Protein 9CP6 (pdb70)

InterPro domains:
  IPR000418 Ets domain [PF00178] (280-360)
  IPR000418 Ets domain [PR00454] (281-294)
  IPR000418 Ets domain [PR00454] (305-323)
  IPR000418 Ets domain [PR00454] (324-342)
  IPR000418 Ets domain [PR00454] (343-361)
  IPR000418 Ets domain [PS00345] (283-291)
  IPR000418 Ets domain [PS00346] (327-342)
  IPR000418 Ets domain [PS50061] (281-361)
  IPR000418 Ets domain [SM00413] (280-365)
  IPR003118 Pointed domain [PF02198] (115-197)
  IPR003118 Pointed domain [PS51433] (112-198)
  IPR003118 Pointed domain [SM00251] (114-198)
  IPR013761 Sterile alpha motif/pointed domain superfamily [G3DSA:1.10.150.50] (103-200)
  IPR013761 Sterile alpha motif/pointed domain superfamily [SSF47769] (99-197)
  IPR035573 Friend leukemia integration 1 transcription factor, pointed domain [cd08541] (114-204)
  IPR036388 Winged helix-like DNA-binding domain superfamily [G3DSA:1.10.10.10] (247-373)
  IPR036390 Winged helix DNA-binding domain superfamily [SSF46785] (278-413)
  IPR046328 ETS family [PTHR11849] (124-366)

Foldseek 3Di:
DDDDPLALVGALLVVLVSLAVDCVNVCQKYAPPDQQKIAGNNLQVSQVVNCVSNVPPPRGSVNVVVSQVVCCVQQQKDADPPDHRMIGGRVVSVVVVVD

Secondary structure (DSSP, 8-state):
----TT-TT--HHHHHHHHHT-GGGTTT-EE-SSTTEEE-SSHHHHHHHHHHHHT-TT--HHHHHHHHHHTGGGTSEEEPTTSSSEEEE-HHHHHHHT-

Nearest PDB structures (foldseek):
  4irh-assembly1_A-2  TM=1.005E+00  e=1.582E-19  Homo sapiens
  4irg-assembly1_A-2  TM=1.003E+00  e=1.115E-18  Homo sapiens
  5ybc-assembly1_C  TM=9.728E-01  e=7.006E-16  Homo sapiens
  2ypr-assembly1_A  TM=9.386E-01  e=4.626E-15  Homo sapiens
  3wtz-assembly1_A  TM=9.427E-01  e=4.586E-12  Homo sapiens

Solvent-accessible surface area: 5986 Å² total; per-residue (Å²): 57,112,21,118,123,45,29,44,159,1,78,7,4,18,4,0,42,57,13,10,94,74,102,87,24,45,92,0,3,46,108,56,71,95,75,14,18,0,86,2,66,58,16,98,41,0,1,124,58,19,7,120,56,51,94,105,112,118,35,65,44,76,86,0,11,147,39,0,107,146,11,66,141,89,94,10,0,62,73,24,169,88,112,175,68,0,2,76,2,37,94,157,9,8,58,136,14,94,182

Radius of gyration: 12.59 Å; Cα contacts (8 Å, |Δi|>4): 14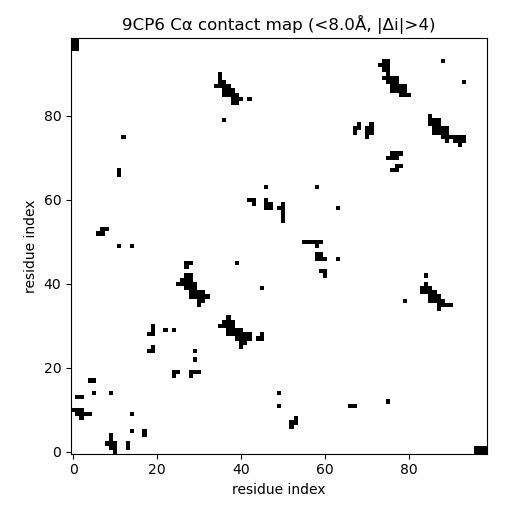2; chains: 1; bounding box: 33×31×29 Å

Organism: Homo sapiens (NCBI:txid9606)

Structure (mmCIF, N/CA/C/O backbone):
data_9CP6
#
_entry.id   9CP6
#
_cell.length_a   44.584
_cell.length_b   44.584
_cell.length_c   175.704
_cell.angle_alpha   90.00
_cell.angle_beta   90.00
_cell.angle_gamma   120.00
#
_symmetry.space_group_name_H-M   'P 65 2 2'
#
loop_
_entity.id
_entity.type
_entity.pdbx_description
1 polymer 'Friend leukemia integration 1 transcription factor'
2 non-polymer 'SODIUM ION'
3 water water
#
loop_
_atom_site.group_PDB
_atom_site.id
_atom_site.type_symbol
_atom_site.label_atom_id
_atom_site.label_alt_id
_atom_site.label_comp_id
_atom_site.label_asym_id
_atom_site.label_entity_id
_atom_site.label_seq_id
_atom_site.pdbx_PDB_ins_code
_atom_site.Cartn_x
_atom_site.Cartn_y
_atom_site.Cartn_z
_atom_site.occupancy
_atom_site.B_iso_or_equiv
_atom_site.auth_seq_id
_atom_site.auth_comp_id
_atom_site.auth_asym_id
_atom_site.auth_atom_id
_atom_site.pdbx_PDB_model_num
ATOM 1 N N . ARG A 1 18 ? -10.288 -16.395 -17.025 1.00 41.31 272 ARG A N 1
ATOM 2 C CA . ARG A 1 18 ? -11.761 -16.633 -17.025 1.00 39.82 272 ARG A CA 1
ATOM 3 C C . ARG A 1 18 ? -12.382 -16.001 -15.771 1.00 38.46 272 ARG A C 1
ATOM 4 O O . ARG A 1 18 ? -11.950 -16.353 -14.648 1.00 37.54 272 ARG A O 1
ATOM 5 N N . LEU A 1 19 ? -13.362 -15.114 -15.970 1.00 35.02 273 LEU A N 1
ATOM 6 C CA . LEU A 1 19 ? -14.045 -14.346 -14.895 1.00 34.36 273 LEU A CA 1
ATOM 7 C C . LEU A 1 19 ? -15.077 -15.228 -14.184 1.00 32.34 273 LEU A C 1
ATOM 8 O O . LEU A 1 19 ? -15.889 -15.884 -14.876 1.00 32.31 273 LEU A O 1
ATOM 13 N N . ALA A 1 20 ? -15.071 -15.200 -12.850 1.00 29.33 274 ALA A N 1
ATOM 14 C CA . ALA A 1 20 ? -16.025 -15.915 -11.975 1.00 27.99 274 ALA A CA 1
ATOM 15 C C . ALA A 1 20 ? -16.943 -14.900 -11.300 1.00 26.99 274 ALA A C 1
ATOM 16 O O . ALA A 1 20 ? -16.614 -13.704 -11.290 1.00 25.47 274 ALA A O 1
ATOM 18 N N . ASN A 1 21 ? -18.055 -15.368 -10.737 1.00 27.65 275 ASN A N 1
ATOM 19 C CA . ASN A 1 21 ? -18.953 -14.521 -9.918 1.00 29.34 275 ASN A CA 1
ATOM 20 C C . ASN A 1 21 ? -18.174 -14.073 -8.687 1.00 28.44 275 ASN A C 1
ATOM 21 O O . ASN A 1 21 ? -17.434 -14.858 -8.098 1.00 25.18 275 ASN A O 1
ATOM 26 N N . PRO A 1 22 ? -18.287 -12.792 -8.271 1.00 28.23 276 PRO A N 1
ATOM 27 C CA . PRO A 1 22 ? -17.594 -12.308 -7.080 1.00 27.56 276 PRO A CA 1
ATOM 28 C C . PRO A 1 22 ? -17.889 -13.162 -5.836 1.00 26.25 276 PRO A C 1
ATOM 29 O O . PRO A 1 22 ? -19.025 -13.549 -5.656 1.00 26.40 276 PRO A O 1
ATOM 33 N N . GLY A 1 23 ? -16.848 -13.473 -5.057 1.00 23.30 277 GLY A N 1
ATOM 34 C CA . GLY A 1 23 ? -16.940 -14.180 -3.772 1.00 21.16 277 GLY A CA 1
ATOM 35 C C . GLY A 1 23 ? -17.169 -15.668 -3.965 1.00 19.68 277 GLY A C 1
ATOM 36 O O . GLY A 1 23 ? -17.402 -16.341 -2.946 1.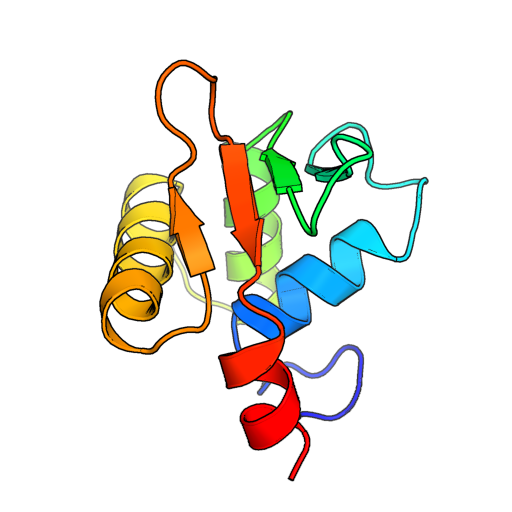00 20.66 277 GLY A O 1
ATOM 37 N N . SER A 1 24 ? -17.059 -16.171 -5.199 1.00 19.37 278 SER A N 1
ATOM 38 C CA . SER A 1 24 ? -17.360 -17.590 -5.528 1.00 20.01 278 SER A CA 1
ATOM 39 C C . SER A 1 24 ? -16.186 -18.508 -5.162 1.00 20.85 278 SER A C 1
ATOM 40 O O . SER A 1 24 ? -15.005 -18.055 -5.135 1.00 18.72 278 SER A O 1
ATOM 43 N N . GLY A 1 25 ? -16.506 -19.761 -4.832 1.00 19.21 279 GLY A N 1
ATOM 44 C CA . GLY A 1 25 ? -15.510 -20.828 -4.626 1.00 20.07 279 GLY A CA 1
ATOM 45 C C . GLY A 1 25 ? -14.796 -21.212 -5.911 1.00 20.23 279 GLY A C 1
ATOM 46 O O . GLY A 1 25 ? -13.664 -21.678 -5.805 1.00 21.62 279 GLY A O 1
ATOM 47 N N . GLN A 1 26 ? -15.406 -20.999 -7.082 1.00 20.69 280 GLN A N 1
ATOM 48 C CA . GLN A 1 26 ? -14.856 -21.376 -8.417 1.00 23.50 280 GLN A CA 1
ATOM 49 C C . GLN A 1 26 ? -13.871 -20.308 -8.917 1.00 22.12 280 GLN A C 1
ATOM 50 O O . GLN A 1 26 ? -13.297 -20.496 -9.987 1.00 23.41 280 GLN A O 1
ATOM 56 N N . ILE A 1 27 ? -13.658 -19.242 -8.149 1.00 20.59 281 ILE A N 1
ATOM 57 C CA . ILE A 1 27 ? -12.810 -18.084 -8.544 1.00 18.80 281 ILE A CA 1
ATOM 58 C C . ILE A 1 27 ? -11.370 -18.535 -8.819 1.00 18.16 281 ILE A C 1
ATOM 59 O O . ILE A 1 27 ? -10.876 -19.465 -8.146 1.00 17.62 281 ILE A O 1
ATOM 64 N N . GLN A 1 28 ? -10.705 -17.873 -9.767 1.00 17.62 282 GLN A N 1
ATOM 65 C CA . GLN A 1 28 ? -9.259 -18.071 -10.022 1.00 18.00 282 GLN A CA 1
ATOM 66 C C . GLN A 1 28 ? -8.450 -17.150 -9.106 1.00 15.84 282 GLN A C 1
ATOM 67 O O . GLN A 1 28 ? -8.993 -16.144 -8.639 1.00 15.72 282 GLN A O 1
ATOM 73 N N . LEU A 1 29 ? -7.201 -17.528 -8.853 1.00 14.72 283 LEU A N 1
ATOM 74 C CA . LEU A 1 29 ? -6.331 -16.831 -7.877 1.00 14.63 283 LEU A CA 1
ATOM 75 C C . LEU A 1 29 ? -6.201 -15.348 -8.247 1.00 14.32 283 LEU A C 1
ATOM 76 O O . LEU A 1 29 ? -6.288 -14.494 -7.348 1.00 13.26 283 LEU A O 1
ATOM 81 N N . TRP A 1 30 ? -6.004 -15.013 -9.521 1.00 15.10 284 TRP A N 1
ATOM 82 C CA . TRP A 1 30 ? -5.804 -13.593 -9.918 1.00 15.89 284 TRP A CA 1
ATOM 83 C C . TRP A 1 30 ? -7.026 -12.763 -9.509 1.00 15.42 284 TRP A C 1
ATOM 84 O O . TRP A 1 30 ? -6.860 -11.626 -9.021 1.00 16.04 284 TRP A O 1
ATOM 95 N N . GLN A 1 31 ? -8.235 -13.290 -9.698 1.00 14.93 285 GLN A N 1
ATOM 96 C CA . GLN A 1 31 ? -9.475 -12.548 -9.384 1.00 14.21 285 GLN A CA 1
ATOM 97 C C . GLN A 1 31 ? -9.643 -12.447 -7.866 1.00 13.24 285 GLN A C 1
ATOM 98 O O . GLN A 1 31 ? -10.111 -11.411 -7.379 1.00 12.70 285 GLN A O 1
ATOM 104 N N . PHE A 1 32 ? -9.290 -13.504 -7.149 1.00 12.53 286 PHE A N 1
ATOM 105 C CA . PHE A 1 32 ? -9.363 -13.533 -5.676 1.00 12.99 286 PHE A CA 1
ATOM 106 C C . PHE A 1 32 ? -8.462 -12.441 -5.103 1.00 12.36 286 PHE A C 1
ATOM 107 O O . PHE A 1 32 ? -8.883 -11.720 -4.184 1.00 12.44 286 PHE A O 1
ATOM 115 N N . LEU A 1 33 ? -7.259 -12.302 -5.646 1.00 12.73 287 LEU A N 1
ATOM 116 C CA . LEU A 1 33 ? -6.332 -11.253 -5.152 1.00 12.99 287 LEU A CA 1
ATOM 117 C C . LEU A 1 33 ? -6.921 -9.867 -5.433 1.00 12.62 287 LEU A C 1
ATOM 118 O O . LEU A 1 33 ? -6.873 -9.014 -4.534 1.00 11.41 287 LEU A O 1
ATOM 123 N N . LEU A 1 34 ? -7.492 -9.633 -6.623 1.00 12.62 288 LEU A N 1
ATOM 124 C CA . LEU A 1 34 ? -8.187 -8.350 -6.902 1.00 13.43 288 LEU A CA 1
ATOM 125 C C . LEU A 1 34 ? -9.328 -8.115 -5.901 1.00 13.44 288 LEU A C 1
ATOM 126 O O . LEU A 1 34 ? -9.542 -6.965 -5.459 1.00 13.46 288 LEU A O 1
ATOM 131 N N . GLU A 1 35 ? -10.065 -9.164 -5.551 1.00 13.69 289 GLU A N 1
ATOM 132 C CA . GLU A 1 35 ? -11.165 -9.081 -4.566 1.00 14.60 289 GLU A CA 1
ATOM 133 C C . GLU A 1 35 ? -10.601 -8.607 -3.215 1.00 13.25 289 GLU A C 1
ATOM 134 O O . GLU A 1 35 ? -11.184 -7.695 -2.609 1.00 13.95 289 GLU A O 1
ATOM 140 N N . LEU A 1 36 ? -9.481 -9.166 -2.760 1.00 13.01 290 LEU A N 1
ATOM 141 C CA . LEU A 1 36 ? -8.881 -8.762 -1.457 1.00 12.17 290 LEU A CA 1
ATOM 142 C C . LEU A 1 36 ? -8.402 -7.310 -1.564 1.00 12.07 290 LEU A C 1
ATOM 143 O O . LEU A 1 36 ? -8.646 -6.540 -0.645 1.00 12.26 290 LEU A O 1
ATOM 148 N N . LEU A 1 37 ? -7.773 -6.950 -2.683 1.00 11.77 291 LEU A N 1
ATOM 149 C CA . LEU A 1 37 ? -7.200 -5.594 -2.863 1.00 12.31 291 LEU A CA 1
ATOM 150 C C . LEU A 1 37 ? -8.314 -4.541 -2.954 1.00 13.49 291 LEU A C 1
ATOM 151 O O . LEU A 1 37 ? -8.044 -3.369 -2.619 1.00 14.25 291 LEU A O 1
ATOM 156 N N . SER A 1 38 ? -9.514 -4.911 -3.398 1.00 13.57 292 SER A N 1
ATOM 157 C CA . SER A 1 38 ? -10.637 -3.958 -3.614 1.00 15.14 292 SER A CA 1
ATOM 158 C C . SER A 1 38 ? -11.075 -3.348 -2.278 1.00 16.00 292 SER A C 1
ATOM 159 O O . SER A 1 38 ? -11.731 -2.289 -2.279 1.00 17.22 292 SER A O 1
ATOM 162 N N . ASP A 1 39 ? -10.781 -4.025 -1.167 1.00 15.72 293 ASP A N 1
ATOM 163 C CA . ASP A 1 39 ? -11.233 -3.589 0.172 1.00 16.81 293 ASP A CA 1
ATOM 164 C C . ASP A 1 39 ? -10.001 -3.199 0.985 1.00 15.75 293 ASP A C 1
ATOM 165 O O . ASP A 1 39 ? -9.225 -4.081 1.325 1.00 16.75 293 ASP A O 1
ATOM 170 N N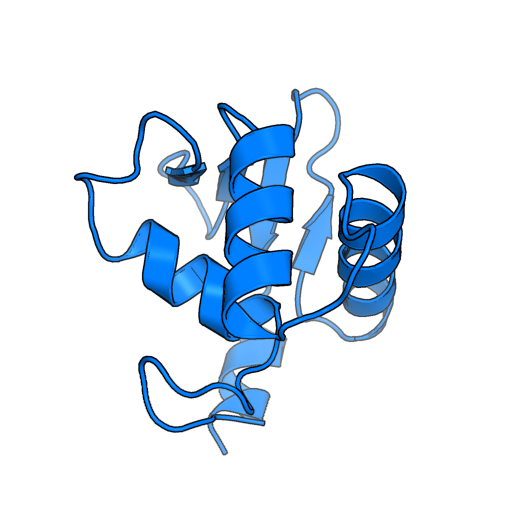 . SER A 1 40 ? -9.827 -1.907 1.275 1.00 14.86 294 SER A N 1
ATOM 171 C CA . SER A 1 40 ? -8.681 -1.371 2.043 1.00 15.18 294 SER A CA 1
ATOM 172 C C . SER A 1 40 ? -8.615 -2.034 3.428 1.00 14.66 294 SER A C 1
ATOM 173 O O . SER A 1 40 ? -7.517 -2.025 4.026 1.00 14.35 294 SER A O 1
ATOM 176 N N . ALA A 1 41 ? -9.722 -2.590 3.931 1.00 14.31 295 ALA A N 1
ATOM 177 C CA . ALA A 1 41 ? -9.766 -3.248 5.263 1.00 14.99 295 ALA A CA 1
ATOM 178 C C . ALA A 1 41 ? -8.807 -4.448 5.291 1.00 14.35 295 ALA A C 1
ATOM 179 O O . ALA A 1 41 ? -8.418 -4.859 6.387 1.00 14.90 295 ALA A O 1
ATOM 181 N N . ASN A 1 42 ? -8.386 -4.972 4.135 1.00 12.75 296 ASN A N 1
ATOM 182 C CA . ASN A 1 42 ? -7.497 -6.165 4.055 1.00 13.17 296 ASN A CA 1
ATOM 183 C C . ASN A 1 42 ? -6.018 -5.775 4.033 1.00 12.19 296 ASN A C 1
ATOM 184 O O . ASN A 1 42 ? -5.181 -6.672 3.857 1.00 11.38 296 ASN A O 1
ATOM 189 N N . ALA A 1 43 ? -5.655 -4.503 4.250 1.00 11.66 297 ALA A N 1
ATOM 190 C CA . ALA A 1 43 ? -4.274 -4.005 4.058 1.00 12.53 297 ALA A CA 1
ATOM 191 C C . ALA A 1 43 ? -3.270 -4.720 4.975 1.00 13.02 297 ALA A C 1
ATOM 192 O O . ALA A 1 43 ? -2.103 -4.798 4.613 1.00 13.68 297 ALA A O 1
ATOM 194 N N . SER A 1 44 ? -3.697 -5.270 6.121 1.00 13.89 298 SER A N 1
ATOM 195 C CA . SER A 1 44 ? -2.780 -6.023 7.009 1.00 15.38 298 SER A CA 1
ATOM 196 C C . SER A 1 44 ? -2.318 -7.325 6.338 1.00 15.09 298 SER A C 1
ATOM 197 O O . SER A 1 44 ? -1.339 -7.925 6.856 1.00 16.80 298 SER A O 1
ATOM 200 N N . CYS A 1 45 ? -2.928 -7.782 5.240 1.00 13.75 299 CYS A N 1
ATOM 201 C CA . CYS A 1 45 ? -2.368 -8.962 4.529 1.00 13.66 299 CYS A CA 1
ATOM 202 C C . CYS A 1 45 ? -2.012 -8.647 3.075 1.00 12.37 299 CYS A C 1
ATOM 203 O O . CYS A 1 45 ? -1.109 -9.288 2.569 1.00 12.71 299 CYS A O 1
ATOM 206 N N . ILE A 1 46 ? -2.687 -7.704 2.437 1.00 11.45 300 ILE A N 1
ATOM 207 C CA . ILE A 1 46 ? -2.402 -7.429 1.001 1.00 11.51 300 ILE A CA 1
ATOM 208 C C . ILE A 1 46 ? -2.827 -5.997 0.686 1.00 11.14 300 ILE A C 1
ATOM 209 O O . ILE A 1 46 ? -3.929 -5.571 1.077 1.00 13.12 300 ILE A O 1
ATOM 214 N N . THR A 1 47 ? -1.981 -5.280 -0.037 1.00 11.27 301 THR A N 1
ATOM 215 C CA . THR A 1 47 ? -2.211 -3.842 -0.275 1.00 11.92 301 THR A CA 1
ATOM 216 C C . THR A 1 47 ? -1.641 -3.434 -1.640 1.00 11.44 301 THR A C 1
ATOM 217 O O . THR A 1 47 ? -0.624 -3.955 -2.066 1.00 10.98 301 THR A O 1
ATOM 221 N N . TRP A 1 48 ? -2.302 -2.489 -2.295 1.00 12.23 302 TRP A N 1
ATOM 222 C CA . TRP A 1 48 ? -1.754 -1.843 -3.517 1.00 12.28 302 TRP A CA 1
ATOM 223 C C . TRP A 1 48 ? -0.460 -1.082 -3.192 1.00 13.10 302 TRP A C 1
ATOM 224 O O . TRP A 1 48 ? -0.407 -0.410 -2.140 1.00 12.32 302 TRP A O 1
ATOM 235 N N . GLU A 1 49 ? 0.505 -1.069 -4.108 1.00 13.76 303 GLU A N 1
ATOM 236 C CA . GLU A 1 49 ? 1.752 -0.283 -3.945 1.00 15.26 303 GLU A CA 1
ATOM 237 C C . GLU A 1 49 ? 1.550 1.152 -4.450 1.00 17.68 303 GLU A C 1
ATOM 238 O O . GLU A 1 49 ? 2.250 2.045 -3.928 1.00 19.45 303 GLU A O 1
ATOM 241 N N . GLY A 1 50 ? 0.610 1.373 -5.372 1.00 18.84 304 GLY A N 1
ATOM 242 C CA . GLY A 1 50 ? 0.216 2.721 -5.832 1.00 19.96 304 GLY A CA 1
ATOM 243 C C . GLY A 1 50 ? 0.521 2.943 -7.300 1.00 22.90 304 GLY A C 1
ATOM 244 O O . GLY A 1 50 ? -0.115 3.824 -7.902 1.00 23.84 304 GLY A O 1
ATOM 245 N N . THR A 1 51 ? 1.426 2.164 -7.892 1.00 24.91 305 THR A N 1
ATOM 246 C CA . THR A 1 51 ? 1.801 2.324 -9.320 1.00 29.18 305 THR A CA 1
ATOM 247 C C . THR A 1 51 ? 1.533 1.037 -10.104 1.00 31.07 305 THR A C 1
ATOM 248 O O . THR A 1 51 ? 1.898 -0.044 -9.611 1.00 30.59 305 THR A O 1
ATOM 252 N N . ASN A 1 52 ? 0.908 1.166 -11.278 1.00 31.46 306 ASN A N 1
ATOM 253 C CA . ASN A 1 52 ? 1.043 0.216 -12.417 1.00 30.79 306 ASN A CA 1
ATOM 254 C C . ASN A 1 52 ? 0.637 -1.218 -12.040 1.00 27.72 306 ASN A C 1
ATOM 255 O O . ASN A 1 52 ? 1.347 -2.156 -12.485 1.00 31.58 306 ASN A O 1
ATOM 257 N N . GLY A 1 53 ? -0.446 -1.397 -11.284 1.00 25.84 307 GLY A N 1
ATOM 258 C CA . GLY A 1 53 ? -0.991 -2.727 -10.923 1.00 22.18 307 GLY A CA 1
ATOM 259 C C . GLY A 1 53 ? -0.120 -3.504 -9.934 1.00 19.50 307 GLY A C 1
ATOM 260 O O . GLY A 1 53 ? -0.352 -4.714 -9.753 1.00 15.96 307 GLY A O 1
ATOM 261 N N . GLU A 1 54 ? 0.855 -2.857 -9.306 1.00 17.03 308 GLU A N 1
ATOM 262 C CA . GLU A 1 54 ? 1.755 -3.494 -8.314 1.00 16.14 308 GLU A CA 1
ATOM 263 C C . GLU A 1 54 ? 1.055 -3.613 -6.958 1.00 13.74 308 GLU A C 1
ATOM 264 O O . GLU A 1 54 ? 0.372 -2.674 -6.540 1.00 12.21 308 GLU A O 1
ATOM 270 N N . PHE A 1 55 ? 1.261 -4.735 -6.271 1.00 12.10 309 PHE A N 1
ATOM 271 C CA . PHE A 1 55 ? 0.744 -4.944 -4.896 1.00 12.23 309 PHE A CA 1
ATOM 272 C C . PHE A 1 55 ? 1.785 -5.718 -4.095 1.00 12.60 309 PHE A C 1
ATOM 273 O O . PHE A 1 55 ? 2.734 -6.245 -4.673 1.00 13.45 309 PHE A O 1
ATOM 281 N N . LYS A 1 56 ? 1.609 -5.701 -2.774 1.00 13.23 310 LYS A N 1
ATOM 282 C CA . LYS A 1 56 ? 2.529 -6.315 -1.786 1.00 15.56 310 LYS A CA 1
ATOM 283 C C . LYS A 1 56 ? 1.669 -7.200 -0.892 1.00 13.98 310 LYS A C 1
ATOM 284 O O . LYS A 1 56 ? 0.582 -6.765 -0.493 1.00 12.36 310 LYS A O 1
A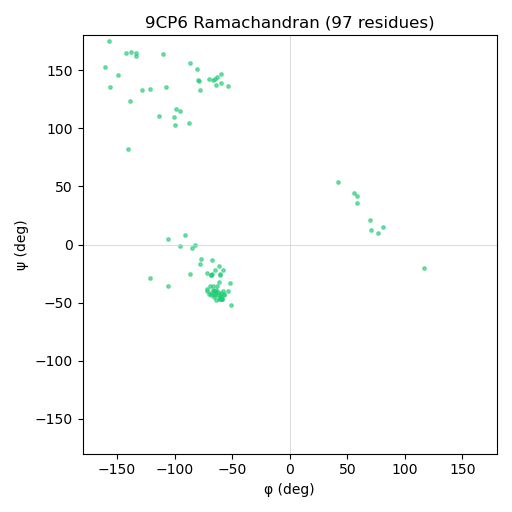TOM 290 N N . MET A 1 57 ? 2.095 -8.430 -0.639 1.00 13.43 311 MET A N 1
ATOM 291 C CA . MET A 1 57 ? 1.471 -9.232 0.432 1.00 14.15 311 MET A CA 1
ATOM 292 C C . MET A 1 57 ? 2.197 -8.895 1.731 1.00 14.35 311 MET A C 1
ATOM 293 O O . MET A 1 57 ? 3.332 -9.352 1.962 1.00 15.75 311 MET A O 1
ATOM 298 N N . THR A 1 58 ? 1.557 -8.106 2.574 1.00 14.99 312 THR A N 1
ATOM 299 C CA . THR A 1 58 ? 2.097 -7.707 3.882 1.00 16.43 312 THR A CA 1
ATOM 300 C C . THR A 1 58 ? 2.052 -8.914 4.820 1.00 17.16 312 THR A C 1
ATOM 301 O O . THR A 1 58 ? 2.843 -8.933 5.764 1.00 19.07 312 THR A O 1
ATOM 305 N N . ASP A 1 59 ? 1.155 -9.870 4.570 1.00 15.64 313 ASP A N 1
ATOM 306 C CA . ASP A 1 59 ? 1.083 -11.137 5.338 1.00 16.42 313 ASP A CA 1
ATOM 307 C C . ASP A 1 59 ? 0.786 -12.272 4.372 1.00 14.95 313 ASP A C 1
ATOM 308 O O . ASP A 1 59 ? -0.361 -12.689 4.209 1.00 13.97 313 ASP A O 1
ATOM 313 N N . PRO A 1 60 ? 1.829 -12.798 3.693 1.00 14.29 314 PRO A N 1
ATOM 314 C CA . PRO A 1 60 ? 1.640 -13.832 2.684 1.00 14.58 314 PRO A CA 1
ATOM 315 C C . PRO A 1 60 ? 1.016 -15.113 3.246 1.00 14.09 314 PRO A C 1
ATOM 316 O O . PRO A 1 60 ? 0.315 -15.774 2.531 1.00 13.72 314 PRO A O 1
ATOM 320 N N . ASP A 1 61 ? 1.305 -15.443 4.502 1.00 14.48 315 ASP A N 1
ATOM 321 C CA . ASP A 1 61 ? 0.739 -16.670 5.111 1.00 15.17 315 ASP A CA 1
ATOM 322 C C . ASP A 1 61 ? -0.770 -16.465 5.294 1.00 14.80 315 ASP A C 1
ATOM 323 O O . ASP A 1 61 ? -1.507 -17.434 5.125 1.00 15.01 315 ASP A O 1
ATOM 328 N N . GLU A 1 62 ? -1.209 -15.249 5.612 1.00 14.44 316 GLU A N 1
ATOM 329 C CA . GLU A 1 62 ? -2.652 -14.941 5.774 1.00 14.33 316 GLU A CA 1
ATOM 330 C C . GLU A 1 62 ? -3.319 -14.950 4.393 1.00 13.35 316 GLU A C 1
ATOM 331 O O . GLU A 1 62 ? -4.450 -15.458 4.287 1.00 12.93 316 GLU A O 1
ATOM 337 N N . VAL A 1 63 ? -2.666 -14.417 3.362 1.00 12.33 317 VAL A N 1
ATOM 338 C CA . VAL A 1 63 ? -3.224 -14.502 1.983 1.00 12.14 317 VAL A CA 1
ATOM 339 C C . VAL A 1 63 ? -3.399 -15.986 1.623 1.00 12.63 317 VAL A C 1
ATOM 340 O O . VAL A 1 63 ? -4.474 -16.368 1.129 1.00 12.25 317 VAL A O 1
ATOM 344 N N . ALA A 1 64 ? -2.384 -16.816 1.887 1.00 12.20 318 ALA A N 1
ATOM 345 C CA . ALA A 1 64 ? -2.456 -18.262 1.558 1.00 13.57 318 ALA A CA 1
ATOM 346 C C . ALA A 1 64 ? -3.599 -18.905 2.354 1.00 13.42 318 ALA A C 1
ATOM 347 O O . ALA A 1 64 ? -4.359 -19.714 1.762 1.00 13.61 318 ALA A O 1
ATOM 349 N N . ARG A 1 65 ? -3.729 -18.569 3.636 1.00 14.12 319 ARG A N 1
ATOM 350 C CA . ARG A 1 65 ? -4.800 -19.123 4.504 1.00 14.99 319 ARG A CA 1
ATOM 351 C C . ARG A 1 65 ? -6.157 -18.762 3.899 1.00 15.40 319 ARG A C 1
ATOM 352 O O . ARG A 1 65 ? -7.004 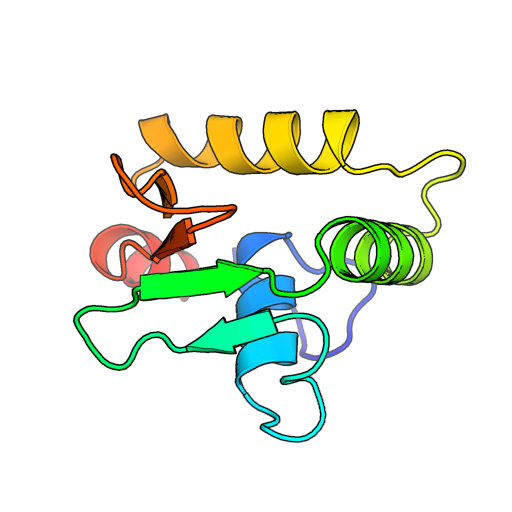-19.660 3.753 1.00 15.13 319 ARG A O 1
ATOM 360 N N . ARG A 1 66 ? -6.347 -17.502 3.506 1.00 14.85 320 ARG A N 1
ATOM 361 C CA . ARG A 1 66 ? -7.650 -17.055 2.957 1.00 15.47 320 ARG A CA 1
ATOM 362 C C . ARG A 1 66 ? -7.942 -17.752 1.626 1.00 14.36 320 ARG A C 1
ATOM 363 O O . ARG A 1 66 ? -9.125 -18.095 1.396 1.00 15.42 320 ARG A O 1
ATOM 371 N N . TRP A 1 67 ? -6.936 -17.929 0.772 1.00 13.80 321 TRP A N 1
ATOM 372 C CA . TRP A 1 67 ? -7.057 -18.671 -0.507 1.00 14.29 321 TRP A CA 1
ATOM 373 C C . TRP A 1 67 ? -7.455 -20.133 -0.227 1.00 14.52 321 TRP A C 1
ATOM 374 O O . TRP A 1 67 ? -8.396 -20.616 -0.869 1.00 14.38 321 TRP A O 1
ATOM 385 N N . GLY A 1 68 ? -6.794 -20.784 0.729 1.00 16.13 322 GLY A N 1
ATOM 386 C CA . GLY A 1 68 ? -7.123 -22.158 1.161 1.00 16.62 322 GLY A CA 1
ATOM 387 C C . GLY A 1 68 ? -8.568 -22.270 1.629 1.00 17.85 322 GLY A C 1
ATOM 388 O O . GLY A 1 68 ? -9.224 -23.255 1.262 1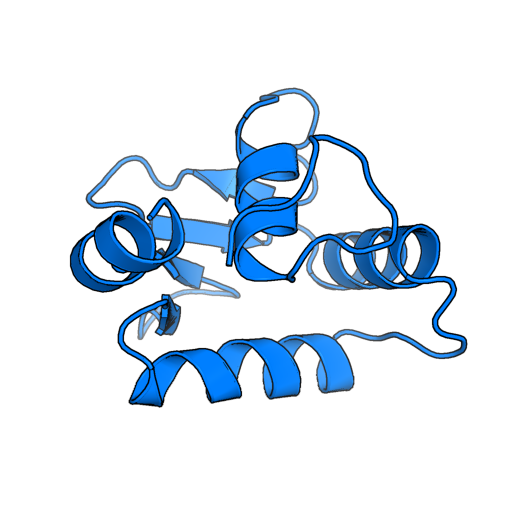.00 18.53 322 GLY A O 1
ATOM 389 N N . GLU A 1 69 ? -9.052 -21.286 2.392 1.00 18.50 323 GLU A N 1
ATOM 390 C CA . GLU A 1 69 ? -10.437 -21.234 2.935 1.00 20.44 323 GLU A CA 1
ATOM 391 C C . GLU A 1 69 ? -11.430 -21.099 1.769 1.00 20.33 323 GLU A C 1
ATOM 392 O O . GLU A 1 69 ? -12.442 -21.847 1.739 1.00 19.39 323 GLU A O 1
ATOM 398 N N . ARG A 1 70 ? -11.147 -20.215 0.807 1.00 17.97 324 ARG A N 1
ATOM 399 C CA . ARG A 1 70 ? -12.033 -19.973 -0.361 1.00 17.57 324 ARG A CA 1
ATOM 400 C C . ARG A 1 70 ? -12.118 -21.236 -1.216 1.00 16.90 324 ARG A C 1
ATOM 401 O O . ARG A 1 70 ? -13.210 -21.557 -1.673 1.00 17.16 324 ARG A O 1
ATOM 409 N N . LYS A 1 71 ? -11.003 -21.932 -1.418 1.00 16.62 325 LYS A N 1
ATOM 410 C CA . LYS A 1 71 ? -10.946 -23.102 -2.322 1.00 17.67 325 LYS A CA 1
ATOM 411 C C . LYS A 1 71 ? -11.134 -24.398 -1.528 1.00 18.60 325 LYS A C 1
ATOM 412 O O . LYS A 1 71 ? -11.098 -25.444 -2.174 1.00 20.75 325 LYS A O 1
ATOM 418 N N . SER A 1 72 ? -11.286 -24.309 -0.202 1.00 21.22 326 SER A N 1
ATOM 419 C CA . SER A 1 72 ? -11.290 -25.447 0.752 1.00 22.93 326 SER A CA 1
ATOM 420 C C . SER A 1 72 ? -10.179 -26.422 0.347 1.00 25.08 326 SER A C 1
ATOM 421 O O . SER A 1 72 ? -10.454 -27.613 0.111 1.00 26.62 326 SER A O 1
ATOM 424 N N . LYS A 1 73 ? -8.954 -25.910 0.212 1.00 26.72 327 LYS A N 1
ATOM 425 C CA . LYS A 1 73 ? -7.765 -26.723 -0.146 1.00 29.17 327 LYS A CA 1
ATOM 426 C C . LYS A 1 73 ? -7.006 -26.977 1.146 1.00 30.24 327 LYS A C 1
ATOM 427 O O . LYS A 1 73 ? -6.459 -26.050 1.734 1.00 26.62 327 LYS A O 1
ATOM 433 N N . PRO A 1 74 ? -6.985 -28.229 1.660 1.00 33.99 328 PRO A N 1
ATOM 434 C CA . PRO A 1 74 ? -6.266 -28.510 2.895 1.00 35.61 328 PRO A CA 1
ATOM 435 C C . PRO A 1 74 ? -4.774 -28.266 2.640 1.00 33.28 328 PRO A C 1
ATOM 436 O O . PRO A 1 74 ? -4.311 -28.536 1.549 1.00 33.35 328 PRO A O 1
ATOM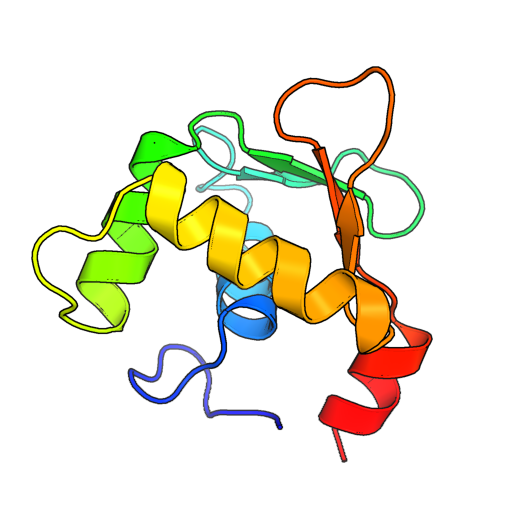 440 N N . ASN A 1 75 ? -4.075 -27.727 3.633 1.00 35.11 329 ASN A N 1
ATOM 441 C CA . ASN A 1 75 ? -2.596 -27.597 3.613 1.00 35.92 329 ASN A CA 1
ATOM 442 C C . ASN A 1 75 ? -2.183 -26.552 2.574 1.00 32.61 329 ASN A C 1
ATOM 443 O O . ASN A 1 75 ? -1.011 -26.577 2.151 1.00 31.57 329 ASN A O 1
ATOM 448 N N . MET A 1 76 ? -3.090 -25.647 2.183 1.00 28.53 330 MET A N 1
ATOM 449 C CA . MET A 1 76 ? -2.686 -24.456 1.395 1.00 25.42 330 MET A CA 1
ATOM 450 C C . MET A 1 76 ? -1.686 -23.687 2.260 1.00 24.11 330 MET A C 1
ATOM 451 O O . MET A 1 76 ? -1.866 -23.621 3.488 1.00 25.09 330 MET A O 1
ATOM 456 N N . ASN A 1 77 ? -0.630 -23.184 1.638 1.00 22.47 331 ASN A N 1
ATOM 457 C CA . ASN A 1 77 ? 0.471 -22.488 2.342 1.00 21.31 331 ASN A CA 1
ATOM 458 C C . ASN A 1 77 ? 1.163 -21.584 1.325 1.00 18.98 331 ASN A C 1
ATOM 459 O O . ASN A 1 77 ? 0.817 -21.654 0.127 1.00 18.22 331 ASN A O 1
ATOM 464 N N . TYR A 1 78 ? 2.126 -20.781 1.765 1.00 18.99 332 TYR A N 1
ATOM 465 C CA . TYR A 1 78 ? 2.790 -19.798 0.874 1.00 19.84 332 TYR A CA 1
ATOM 466 C C . TYR A 1 78 ? 3.554 -20.534 -0.237 1.00 19.28 332 TYR A C 1
ATOM 467 O O . TYR A 1 78 ? 3.560 -20.066 -1.387 1.00 19.63 332 TYR A O 1
ATOM 476 N N . ASP A 1 79 ? 4.198 -21.657 0.090 1.00 20.22 333 ASP A N 1
ATOM 477 C CA . ASP A 1 79 ? 4.925 -22.476 -0.908 1.00 21.44 333 ASP A CA 1
ATOM 478 C C . ASP A 1 79 ? 3.991 -22.756 -2.091 1.00 20.60 333 ASP A C 1
ATOM 479 O O . ASP A 1 79 ? 4.382 -22.495 -3.252 1.00 21.52 333 ASP A O 1
ATOM 484 N N . LYS A 1 80 ? 2.791 -23.260 -1.810 1.00 20.79 334 LYS A N 1
ATOM 485 C CA . LYS A 1 80 ? 1.808 -23.612 -2.871 1.00 21.78 334 LYS A CA 1
ATOM 486 C C . LYS A 1 80 ? 1.289 -22.345 -3.561 1.00 20.70 334 LYS A C 1
ATOM 487 O O . LYS A 1 80 ? 1.173 -22.353 -4.794 1.00 20.95 334 LYS A O 1
ATOM 493 N N . LEU A 1 81 ? 0.974 -21.290 -2.804 1.00 20.26 335 LEU A N 1
ATOM 494 C CA . LEU A 1 81 ? 0.481 -20.007 -3.368 1.00 20.43 335 LEU A CA 1
ATOM 495 C C . LEU A 1 81 ? 1.547 -19.451 -4.325 1.00 19.86 335 LEU A C 1
ATOM 496 O O . LEU A 1 81 ? 1.192 -18.990 -5.431 1.00 21.26 335 LEU A O 1
ATOM 501 N N . SER A 1 82 ? 2.811 -19.474 -3.912 1.00 21.11 336 SER A N 1
ATOM 502 C CA . SER A 1 82 ? 3.912 -18.886 -4.712 1.00 22.36 336 SER A CA 1
ATOM 503 C C . SER A 1 82 ? 4.046 -19.679 -6.017 1.00 23.16 336 SER A C 1
ATOM 504 O O . SER A 1 82 ? 4.223 -19.033 -7.055 1.00 24.44 336 SER A O 1
ATOM 507 N N . ARG A 1 83 ? 3.912 -21.010 -5.969 1.00 25.17 337 ARG A N 1
ATOM 508 C CA . ARG A 1 83 ? 3.919 -21.883 -7.180 1.00 27.27 337 ARG A CA 1
ATOM 509 C C . ARG A 1 83 ? 2.777 -21.442 -8.107 1.00 27.41 337 ARG A C 1
ATOM 510 O O . ARG A 1 83 ? 3.031 -21.250 -9.327 1.00 27.80 337 ARG A O 1
ATOM 518 N N . ALA A 1 84 ? 1.578 -21.232 -7.555 1.00 25.72 338 ALA A N 1
ATOM 519 C CA . ALA A 1 84 ? 0.374 -20.852 -8.335 1.00 25.73 338 ALA A CA 1
ATOM 520 C C . ALA A 1 84 ? 0.600 -19.497 -9.018 1.00 24.48 338 ALA A C 1
ATOM 521 O O . ALA A 1 84 ? 0.228 -19.356 -10.206 1.00 26.28 338 ALA A O 1
ATOM 523 N N . LEU A 1 85 ? 1.217 -18.535 -8.324 1.00 24.38 339 LEU A N 1
ATOM 524 C CA . LEU A 1 85 ? 1.501 -17.176 -8.862 1.00 25.48 339 LEU A CA 1
ATOM 525 C C . LEU A 1 85 ? 2.526 -17.254 -9.999 1.00 26.90 339 LEU A C 1
ATOM 526 O O . LEU A 1 85 ? 2.373 -16.491 -10.954 1.00 26.56 339 LEU A O 1
ATOM 531 N N . ARG A 1 86 ? 3.540 -18.115 -9.882 1.00 28.86 340 ARG A N 1
ATOM 532 C CA . ARG A 1 86 ? 4.612 -18.274 -10.908 1.00 34.09 340 ARG A CA 1
ATOM 533 C C . ARG A 1 86 ? 3.997 -18.768 -12.228 1.00 32.02 340 ARG A C 1
ATOM 534 O O . ARG A 1 86 ? 4.462 -18.313 -13.285 1.00 33.13 340 ARG A O 1
ATOM 542 N N . TYR A 1 87 ? 2.972 -19.624 -12.161 1.00 31.29 341 TYR A N 1
ATOM 543 C CA . TYR A 1 87 ? 2.166 -20.132 -13.308 1.00 32.21 341 TYR A CA 1
ATOM 544 C C . TYR A 1 87 ? 1.653 -18.956 -14.159 1.00 30.65 341 TYR A C 1
ATOM 545 O O . TYR A 1 87 ? 1.547 -19.088 -15.391 1.00 31.16 341 TYR A O 1
ATOM 554 N N . TYR A 1 88 ? 1.362 -17.810 -13.543 1.00 23.40 342 TYR A N 1
ATOM 555 C CA . TYR A 1 88 ? 0.792 -16.629 -14.243 1.00 23.30 342 TYR A CA 1
ATOM 556 C C . TYR A 1 88 ? 1.863 -15.854 -15.019 1.00 23.40 342 TYR A C 1
ATOM 557 O O . TYR A 1 88 ? 1.447 -15.042 -15.856 1.00 23.37 342 TYR A O 1
ATOM 566 N N . TYR A 1 89 ? 3.153 -16.070 -14.742 1.00 27.84 343 TYR A N 1
ATOM 567 C CA .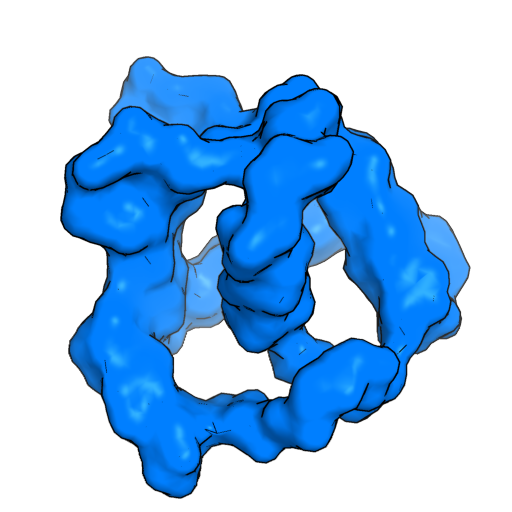 TYR A 1 89 ? 4.266 -15.309 -15.372 1.00 31.92 343 TYR A CA 1
ATOM 568 C C . TYR A 1 89 ? 4.196 -15.526 -16.885 1.00 31.82 343 TYR A C 1
ATOM 569 O O . TYR A 1 89 ? 4.228 -14.535 -17.630 1.00 35.71 343 TYR A O 1
ATOM 578 N N . ASP A 1 90 ? 4.030 -16.776 -17.324 1.00 30.44 344 ASP A N 1
ATOM 579 C CA . ASP A 1 90 ? 4.075 -17.133 -18.769 1.00 31.80 344 ASP A CA 1
ATOM 580 C C . ASP A 1 90 ? 2.705 -16.926 -19.418 1.00 27.71 344 ASP A C 1
ATOM 581 O O . ASP A 1 90 ? 2.616 -17.123 -20.645 1.00 28.57 344 ASP A O 1
ATOM 586 N N . LYS A 1 91 ? 1.683 -16.533 -18.653 1.00 25.86 345 LYS A N 1
ATOM 587 C CA . LYS A 1 91 ? 0.287 -16.361 -19.134 1.00 25.96 345 LYS A CA 1
ATOM 588 C C . LYS A 1 91 ? -0.089 -14.880 -19.287 1.00 23.09 345 LYS A C 1
ATOM 589 O O . LYS A 1 91 ? -1.275 -14.615 -19.585 1.00 21.97 345 LYS A O 1
ATOM 595 N N . ASN A 1 92 ? 0.854 -13.952 -19.086 1.00 20.61 346 ASN A N 1
ATOM 596 C CA . ASN A 1 92 ? 0.614 -12.485 -19.196 1.00 20.03 346 ASN A CA 1
ATOM 597 C C . ASN A 1 92 ? -0.492 -12.058 -18.222 1.00 19.06 346 ASN A C 1
ATOM 598 O O . ASN A 1 92 ? -1.267 -11.138 -18.570 1.00 17.50 346 ASN A O 1
ATOM 603 N N . ILE A 1 93 ? -0.570 -12.673 -17.034 1.00 17.02 347 ILE A N 1
ATOM 604 C CA . ILE A 1 93 ? -1.571 -12.304 -15.986 1.00 18.71 347 ILE A CA 1
ATOM 605 C C . ILE A 1 93 ? -0.865 -11.543 -14.857 1.00 18.34 347 ILE A C 1
ATOM 606 O O . ILE A 1 93 ? -1.485 -10.620 -14.282 1.00 18.20 347 ILE A O 1
ATOM 611 N N . MET A 1 94 ? 0.367 -11.922 -14.543 1.00 18.86 348 MET A N 1
ATOM 612 C CA . MET A 1 94 ? 1.100 -11.412 -13.354 1.00 23.67 348 MET A CA 1
ATOM 613 C C . MET A 1 94 ? 2.596 -11.641 -13.541 1.00 28.57 348 MET A C 1
ATOM 614 O O . MET A 1 94 ? 2.972 -12.615 -14.232 1.00 30.12 348 MET A O 1
ATOM 619 N N . THR A 1 95 ? 3.420 -10.800 -12.916 1.00 27.63 349 THR A N 1
ATOM 620 C CA . THR A 1 95 ? 4.872 -11.053 -12.739 1.00 28.87 349 THR A CA 1
ATOM 621 C C . THR A 1 95 ? 5.273 -10.768 -11.294 1.00 27.87 349 THR A C 1
ATOM 622 O O . THR A 1 95 ? 4.502 -10.093 -10.583 1.00 27.54 349 THR A O 1
ATOM 626 N N . LYS A 1 96 ? 6.436 -11.290 -10.896 1.00 29.10 350 LYS A N 1
ATOM 627 C CA . LYS A 1 96 ? 7.103 -10.979 -9.605 1.00 30.92 350 LYS A CA 1
ATOM 628 C C . LYS A 1 96 ? 7.806 -9.636 -9.791 1.00 30.48 350 LYS A C 1
ATOM 629 O O . LYS A 1 96 ? 8.331 -9.384 -10.882 1.00 30.06 350 LYS A O 1
ATOM 635 N N . VAL A 1 97 ? 7.785 -8.793 -8.766 1.00 29.44 351 VAL A N 1
ATOM 636 C CA . VAL A 1 97 ? 8.490 -7.488 -8.795 1.00 29.89 351 VAL A CA 1
ATOM 637 C C . VAL A 1 97 ? 9.816 -7.687 -8.061 1.00 33.70 351 VAL A C 1
ATOM 638 O O . VAL A 1 97 ? 9.784 -8.024 -6.853 1.00 32.43 351 VAL A O 1
ATOM 642 N N . HIS A 1 98 ? 10.927 -7.530 -8.790 1.00 36.94 352 HIS A N 1
ATOM 643 C CA . HIS A 1 98 ? 12.313 -7.752 -8.296 1.00 40.78 352 HIS A CA 1
ATOM 644 C C . HIS A 1 98 ? 12.680 -6.647 -7.305 1.00 38.82 352 HIS A C 1
ATOM 645 O O . HIS A 1 98 ? 12.272 -5.488 -7.532 1.00 38.18 352 HIS A O 1
ATOM 652 N N . GLY A 1 99 ? 13.417 -7.006 -6.251 1.00 39.16 353 GLY A N 1
ATOM 653 C CA . GLY A 1 99 ? 13.999 -6.068 -5.273 1.00 38.54 353 GLY A CA 1
ATOM 654 C C . GLY A 1 99 ? 13.002 -5.619 -4.223 1.00 37.24 353 GLY A C 1
ATOM 655 O O . GLY A 1 99 ? 13.300 -4.629 -3.529 1.00 40.38 353 GLY A O 1
ATOM 656 N N . LYS A 1 100 ? 11.865 -6.313 -4.092 1.00 33.90 354 LYS A N 1
ATOM 657 C CA . LYS A 1 100 ? 10.831 -6.010 -3.066 1.00 32.88 354 LYS A CA 1
ATOM 658 C C . LYS A 1 100 ? 10.399 -7.309 -2.378 1.00 32.45 354 LYS A C 1
ATOM 659 O O . LYS A 1 100 ? 10.726 -8.386 -2.912 1.00 34.58 354 LYS A O 1
ATOM 665 N N . ARG A 1 101 ? 9.721 -7.195 -1.230 1.00 29.23 355 ARG A N 1
ATOM 666 C CA . ARG A 1 101 ? 9.265 -8.341 -0.400 1.00 27.30 355 ARG A CA 1
ATOM 667 C C . ARG A 1 101 ? 7.814 -8.679 -0.757 1.00 22.65 355 ARG A C 1
ATOM 668 O O . ARG A 1 101 ? 6.899 -7.856 -0.485 1.00 21.90 355 ARG A O 1
ATOM 676 N N . TYR A 1 102 ? 7.604 -9.869 -1.311 1.00 18.10 356 TYR A N 1
ATOM 677 C CA . TYR A 1 102 ? 6.265 -10.442 -1.585 1.00 16.28 356 TYR A CA 1
ATOM 678 C C . TYR A 1 102 ? 5.488 -9.445 -2.453 1.00 15.85 356 TYR A C 1
ATOM 679 O O . TYR A 1 102 ? 4.316 -9.219 -2.192 1.00 16.58 356 TYR A O 1
ATOM 688 N N . ALA A 1 103 ? 6.147 -8.891 -3.475 1.00 15.57 357 ALA A N 1
ATOM 689 C CA . ALA A 1 103 ? 5.560 -7.903 -4.409 1.00 15.18 357 ALA A CA 1
ATOM 690 C C . ALA A 1 103 ? 5.324 -8.551 -5.777 1.00 15.15 357 ALA A C 1
ATOM 691 O O . ALA A 1 103 ? 6.194 -9.303 -6.261 1.00 14.79 357 ALA A O 1
ATOM 693 N N . TYR A 1 104 ? 4.160 -8.283 -6.350 1.00 14.25 358 TYR A N 1
ATOM 694 C CA . TYR A 1 104 ? 3.698 -8.814 -7.649 1.00 15.52 358 TYR A CA 1
ATOM 695 C C . TYR A 1 104 ? 3.024 -7.672 -8.399 1.00 15.88 358 TYR A C 1
ATOM 696 O O . TYR A 1 104 ? 2.743 -6.640 -7.816 1.00 14.80 358 TYR A O 1
ATOM 705 N N . LYS A 1 105 ? 2.812 -7.868 -9.687 1.00 17.56 359 LYS A N 1
ATOM 706 C CA . LYS A 1 105 ? 2.236 -6.833 -10.554 1.00 18.84 359 LYS A CA 1
ATOM 707 C C . LYS A 1 105 ? 1.256 -7.549 -11.469 1.00 17.93 359 LYS A C 1
ATOM 708 O O . LYS A 1 105 ? 1.682 -8.521 -12.120 1.00 19.08 359 LYS A O 1
ATOM 714 N N . PHE A 1 106 ? 0.003 -7.123 -11.463 1.00 16.40 360 PHE A N 1
ATOM 715 C CA . PHE A 1 106 ? -0.981 -7.599 -12.457 1.00 16.73 360 PHE A CA 1
ATOM 716 C C . PHE A 1 106 ? -0.580 -7.090 -13.839 1.00 17.76 360 PHE A C 1
ATOM 717 O O . PHE A 1 106 ? -0.100 -5.938 -13.959 1.00 16.69 360 PHE A O 1
ATOM 725 N N . ASP A 1 107 ? -0.782 -7.953 -14.833 1.00 17.28 361 ASP A N 1
ATOM 726 C CA . ASP A 1 107 ? -0.727 -7.587 -16.270 1.00 17.97 361 ASP A CA 1
ATOM 727 C C . ASP A 1 107 ? -2.166 -7.402 -16.754 1.00 17.53 361 ASP A C 1
ATOM 728 O O . ASP A 1 107 ? -2.864 -8.402 -17.002 1.00 18.30 361 ASP A O 1
ATOM 733 N N . PHE A 1 108 ? -2.610 -6.163 -16.905 1.00 19.76 362 PHE A N 1
ATOM 734 C CA . PHE A 1 108 ? -4.020 -5.903 -17.260 1.00 20.75 362 PHE A CA 1
ATOM 735 C C . PHE A 1 108 ? -4.241 -6.166 -18.757 1.00 18.08 362 PHE A C 1
ATOM 736 O O . PHE A 1 108 ? -5.398 -6.334 -19.157 1.00 17.78 362 PHE A O 1
ATOM 744 N N . HIS A 1 109 ? -3.183 -6.322 -19.555 1.00 16.43 363 HIS A N 1
ATOM 745 C CA . HIS A 1 109 ? -3.314 -6.808 -20.959 1.00 15.26 363 HIS A CA 1
ATOM 746 C C . HIS A 1 109 ? -3.864 -8.244 -20.962 1.00 15.14 363 HIS A C 1
ATOM 747 O O . HIS A 1 109 ? -4.817 -8.518 -21.723 1.00 15.69 363 HIS A O 1
ATOM 754 N N . GLY A 1 110 ? -3.306 -9.144 -20.139 1.00 15.60 364 GLY A N 1
ATOM 755 C CA . GLY A 1 110 ? -3.869 -10.502 -19.992 1.00 16.09 364 GLY A CA 1
ATOM 756 C C . GLY A 1 110 ? -5.225 -10.500 -19.309 1.00 17.05 364 GLY A C 1
ATOM 757 O O . GLY A 1 110 ? -6.125 -11.243 -19.766 1.00 19.19 364 GLY A O 1
ATOM 758 N N . ILE A 1 111 ? -5.397 -9.702 -18.262 1.00 18.99 365 ILE A N 1
ATOM 759 C CA . ILE A 1 111 ? -6.670 -9.689 -17.481 1.00 20.83 365 ILE A CA 1
ATOM 760 C C . ILE A 1 111 ? -7.807 -9.132 -18.350 1.00 20.61 365 ILE A C 1
ATOM 761 O O . ILE A 1 111 ? -8.913 -9.693 -18.277 1.00 20.89 365 ILE A O 1
ATOM 766 N N . ALA A 1 112 ? -7.549 -8.147 -19.219 1.00 19.57 366 ALA A N 1
ATOM 767 C CA . ALA A 1 112 ? -8.570 -7.642 -20.170 1.00 20.18 366 ALA A CA 1
ATOM 768 C C . ALA A 1 112 ? -9.153 -8.801 -20.986 1.00 20.68 366 ALA A C 1
ATOM 769 O O . ALA A 1 112 ? -10.361 -8.784 -21.282 1.00 21.99 366 ALA A O 1
ATOM 771 N N . GLN A 1 113 ? -8.336 -9.761 -21.414 1.00 20.59 367 GLN A N 1
ATOM 772 C CA . GLN A 1 113 ? -8.844 -10.933 -22.173 1.00 24.25 367 GLN A CA 1
ATOM 773 C C . GLN A 1 113 ? -9.657 -11.844 -21.258 1.00 26.48 367 GLN A C 1
ATOM 774 O O . GLN A 1 113 ? -10.704 -12.330 -21.713 1.00 26.85 367 GLN A O 1
ATOM 780 N N . ALA A 1 114 ? -9.157 -12.065 -20.035 1.00 30.60 368 ALA A N 1
ATOM 781 C CA . ALA A 1 114 ? -9.751 -12.961 -19.013 1.00 33.14 368 ALA A CA 1
ATOM 782 C C . ALA A 1 114 ? -11.161 -12.474 -18.666 1.00 35.12 368 ALA A C 1
ATOM 783 O O . ALA A 1 114 ? -11.985 -13.302 -18.251 1.00 37.72 368 ALA A O 1
ATOM 785 N N . LEU A 1 115 ? -11.427 -11.178 -18.846 1.00 38.36 369 LEU A N 1
ATOM 786 C CA . LEU A 1 115 ? -12.773 -10.576 -18.645 1.00 40.91 369 LEU A CA 1
ATOM 787 C C . LEU A 1 115 ? -13.739 -11.079 -19.725 1.00 42.09 369 LEU A C 1
ATOM 788 O O . LEU A 1 115 ? -14.951 -11.075 -19.461 1.00 45.48 369 LEU A O 1
ATOM 793 N N . GLN A 1 116 ? -13.233 -11.476 -20.895 1.00 42.19 370 GLN A N 1
ATOM 794 C CA . GLN A 1 116 ? -14.061 -11.885 -22.064 1.00 44.78 370 GLN A CA 1
ATOM 795 C C . GLN A 1 116 ? -14.452 -13.360 -21.927 1.00 45.04 370 GLN A C 1
ATOM 796 O O . GLN A 1 116 ? -13.573 -14.197 -21.703 1.00 46.38 370 GLN A O 1
#

GO terms:
  GO:0000976 transcription cis-regulatory region binding (F, IDA)
  GO:1990837 sequence-specific double-stranded DNA binding (F, IDA)
  GO:0045893 positive regulation of DNA-templated transcription (P, IMP)
  GO:0005634 nucleus (C, IDA)
  GO:0045893 positive regulation of DNA-templated transcription (P, IDA)
  GO:0003677 DNA binding (F, TAS)
  GO:0003700 DNA-binding transcription factor activity (F, TAS)
  GO:0009887 animal organ morphogenesis (P, TAS)
  GO:0007599 hemostasis (P, TAS)
  GO:0005515 protein binding (F, IPI)
  GO:0005654 nucleoplasm (C, IDA)
  GO:0016604 nuclear body (C, IDA)

Sequence (99 aa):
RLANPGSGQIQLWQFLLELLSDSANASCITWEGTNGEFKMTDPDEVARRWGERKSKPNMNYDKLSRALRYYYDKNIMTKVHGKRYAYKFDFHGIAQALQ

B-factor: mean 24.26, std 10.3, range [10.98, 57.95]